Protein AF-A0A937FHH3-F1 (afdb_monomer_lite)

Foldseek 3Di:
DPPVVVVVVVVVVVVVVVLVVCCVPPNLVSNLVVLVVVLVVLVVVLVVCVVVVVPLVSVLSVQLSVLSVQLSVCSVVVNPVSVVSSVVSNVVSVVVSVVVVVVVVVD

Radius of gyration: 15.4 Å; chains: 1; bounding box: 39×25×42 Å

Structure (mmCIF, N/CA/C/O backbone):
data_AF-A0A937FHH3-F1
#
_entry.id   AF-A0A937FHH3-F1
#
loop_
_atom_site.group_PDB
_atom_site.id
_atom_site.type_symbol
_atom_site.label_atom_id
_atom_site.label_alt_id
_atom_site.label_comp_id
_atom_site.label_asym_id
_atom_site.label_entity_id
_atom_site.label_seq_id
_atom_site.pdbx_PDB_ins_code
_atom_site.Cartn_x
_atom_site.Cartn_y
_atom_site.Cartn_z
_atom_site.occupancy
_atom_site.B_iso_or_equiv
_atom_site.auth_seq_id
_atom_site.auth_comp_id
_atom_site.auth_asym_id
_atom_site.auth_atom_id
_atom_site.pdbx_PDB_model_num
ATOM 1 N N . MET A 1 1 ? -24.808 10.526 3.219 1.00 49.59 1 MET A N 1
ATOM 2 C CA . MET A 1 1 ? -23.633 9.821 2.641 1.00 49.59 1 MET A CA 1
ATOM 3 C C . MET A 1 1 ? -23.982 8.959 1.404 1.00 49.59 1 MET A C 1
ATOM 5 O O . MET A 1 1 ? -23.475 7.853 1.277 1.00 49.59 1 MET A O 1
ATOM 9 N N . LYS A 1 2 ? -24.816 9.424 0.451 1.00 45.78 2 LYS A N 1
ATOM 10 C CA . LYS A 1 2 ? -25.250 8.604 -0.712 1.00 45.78 2 LYS A CA 1
ATOM 11 C C . LYS A 1 2 ? -24.340 8.689 -1.958 1.00 45.78 2 LYS A C 1
ATOM 13 O O . LYS A 1 2 ? -24.450 7.828 -2.821 1.00 45.78 2 LYS A O 1
ATOM 18 N N . ASN A 1 3 ? -23.381 9.624 -2.009 1.00 50.72 3 ASN A N 1
ATOM 19 C CA . ASN A 1 3 ? -22.579 9.887 -3.222 1.00 50.72 3 ASN A CA 1
ATOM 20 C C . ASN A 1 3 ? -21.115 9.400 -3.168 1.00 50.72 3 ASN A C 1
ATOM 22 O O . ASN A 1 3 ? -20.407 9.496 -4.164 1.00 50.72 3 ASN A O 1
ATOM 26 N N . MET A 1 4 ? -20.641 8.839 -2.048 1.00 56.59 4 MET A N 1
ATOM 27 C CA . MET A 1 4 ? -19.232 8.417 -1.914 1.00 56.59 4 MET A CA 1
ATOM 28 C C . MET A 1 4 ? -18.900 7.125 -2.678 1.00 56.59 4 MET A C 1
ATOM 30 O O . MET A 1 4 ? -17.741 6.894 -3.010 1.00 56.59 4 MET A O 1
ATOM 34 N N . LYS A 1 5 ? -19.907 6.300 -3.007 1.00 55.66 5 LYS A N 1
ATOM 35 C CA . LYS A 1 5 ? -19.704 5.025 -3.719 1.00 55.66 5 LYS A CA 1
ATOM 36 C C . LYS A 1 5 ? -19.106 5.210 -5.119 1.00 55.66 5 LYS A C 1
ATOM 38 O O . LYS A 1 5 ? -18.340 4.364 -5.563 1.00 55.66 5 LYS A O 1
ATOM 43 N N . TYR A 1 6 ? -19.407 6.326 -5.784 1.00 59.66 6 TYR A N 1
ATOM 44 C CA . TYR A 1 6 ? -18.911 6.606 -7.135 1.00 59.66 6 TYR A CA 1
ATOM 45 C C . TYR A 1 6 ? -17.513 7.228 -7.152 1.00 59.66 6 TYR A C 1
ATOM 47 O O . TYR A 1 6 ? -16.824 7.134 -8.161 1.00 59.66 6 TYR A O 1
ATOM 55 N N . VAL A 1 7 ? -17.058 7.808 -6.036 1.00 68.62 7 VAL A N 1
ATOM 56 C CA . VAL A 1 7 ? -15.744 8.467 -5.954 1.00 68.62 7 VAL A CA 1
ATOM 57 C C . VAL A 1 7 ? -14.611 7.453 -6.124 1.00 68.62 7 VAL A C 1
ATOM 59 O O . VAL A 1 7 ? -13.662 7.713 -6.857 1.00 68.62 7 VAL A O 1
ATOM 62 N N . GLY A 1 8 ? -14.737 6.268 -5.518 1.00 63.19 8 GLY A N 1
ATOM 63 C CA . GLY A 1 8 ? -13.746 5.199 -5.681 1.00 63.19 8 GLY A CA 1
ATOM 64 C C . GLY A 1 8 ? -13.674 4.680 -7.118 1.00 63.19 8 GLY A C 1
ATOM 65 O O . GLY A 1 8 ? -12.588 4.511 -7.663 1.00 63.19 8 GLY A O 1
ATOM 66 N N . LEU A 1 9 ? -14.830 4.491 -7.760 1.00 71.44 9 LEU A N 1
ATOM 67 C CA . LEU A 1 9 ? -14.908 3.973 -9.127 1.00 71.44 9 LEU A CA 1
ATOM 68 C C . LEU A 1 9 ? -14.371 4.986 -10.153 1.00 71.44 9 LEU A C 1
ATOM 70 O O . LEU A 1 9 ? -1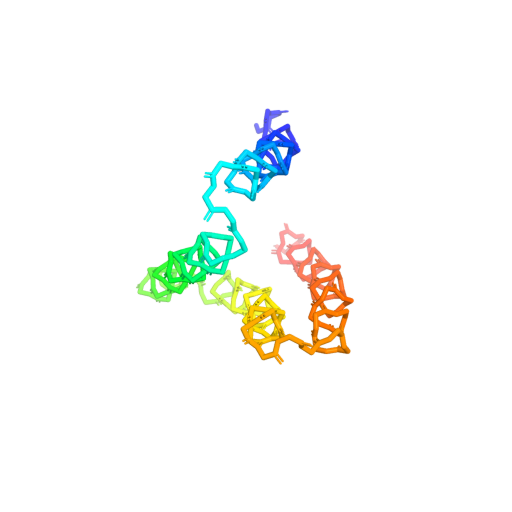3.612 4.618 -11.046 1.00 71.44 9 LEU A O 1
ATOM 74 N N . LEU A 1 10 ? -14.692 6.272 -9.971 1.00 73.44 10 LEU A N 1
ATOM 75 C CA . LEU A 1 10 ? -14.132 7.369 -10.763 1.00 73.44 10 LEU A CA 1
ATOM 76 C C . LEU A 1 10 ? -12.615 7.486 -10.580 1.00 73.44 10 LEU A C 1
ATOM 78 O O . LEU A 1 10 ? -11.907 7.683 -11.562 1.00 73.44 10 LEU A O 1
ATOM 82 N N . GLY A 1 11 ? -12.110 7.303 -9.356 1.00 76.88 11 GLY A N 1
ATOM 83 C CA . GLY A 1 11 ? -10.673 7.295 -9.078 1.00 76.88 11 GLY A CA 1
ATOM 84 C C . GLY A 1 11 ? -9.932 6.176 -9.812 1.00 76.88 11 GLY A C 1
ATOM 85 O O . GLY A 1 11 ? -8.882 6.423 -10.400 1.00 76.88 11 GLY A O 1
ATOM 86 N N . VAL A 1 12 ? -10.500 4.966 -9.848 1.00 75.44 12 VAL A N 1
ATOM 87 C CA . VAL A 1 12 ? -9.911 3.829 -10.577 1.00 75.44 12 VAL A CA 1
ATOM 88 C C . VAL A 1 12 ? -9.901 4.086 -12.084 1.00 75.44 12 VAL A C 1
ATOM 90 O O . VAL A 1 12 ? -8.858 3.933 -12.716 1.00 75.44 12 VAL A O 1
ATOM 93 N N . ILE A 1 13 ? -11.026 4.520 -12.664 1.00 79.50 13 ILE A N 1
ATOM 94 C CA . ILE A 1 13 ? -11.117 4.812 -14.106 1.00 79.50 13 ILE A CA 1
ATOM 95 C C . ILE A 1 13 ? -10.130 5.916 -14.494 1.00 79.50 13 ILE A C 1
ATOM 97 O O . ILE A 1 13 ? -9.387 5.772 -15.466 1.00 79.50 13 ILE A O 1
ATOM 101 N N . PHE A 1 14 ? -10.087 6.995 -13.713 1.00 80.56 14 PHE A N 1
ATOM 102 C CA . PHE A 1 14 ? -9.170 8.101 -13.953 1.00 80.56 14 PHE A CA 1
ATOM 103 C C . PHE A 1 14 ? -7.709 7.652 -13.844 1.00 80.56 14 PHE A C 1
ATOM 105 O O . PHE A 1 14 ? -6.911 7.969 -14.720 1.00 80.56 14 PHE A O 1
ATOM 112 N N . GLY A 1 15 ? -7.367 6.846 -12.835 1.00 79.31 15 GLY A N 1
ATOM 113 C CA . GLY A 1 15 ? -6.022 6.295 -12.666 1.00 79.31 15 GLY A CA 1
ATOM 114 C C . GLY A 1 15 ? -5.575 5.419 -13.839 1.00 79.31 15 GLY A C 1
ATOM 115 O O . GLY A 1 15 ? -4.442 5.548 -14.301 1.00 79.31 15 GLY A O 1
ATOM 116 N N . VAL A 1 16 ? -6.466 4.579 -14.378 1.00 80.31 16 VAL A N 1
ATOM 117 C CA . VAL A 1 16 ? -6.174 3.743 -15.557 1.00 80.31 16 VAL A CA 1
ATOM 118 C C . VAL A 1 16 ? -5.928 4.600 -16.799 1.00 80.31 16 VAL A C 1
ATOM 120 O O . VAL A 1 16 ? -4.970 4.353 -17.535 1.00 80.31 16 VAL A O 1
ATOM 123 N N . LEU A 1 17 ? -6.760 5.618 -17.032 1.00 80.44 17 LEU A N 1
ATOM 124 C CA . LEU A 1 17 ? -6.584 6.538 -18.159 1.00 80.44 17 LEU A CA 1
ATOM 125 C C . LEU A 1 17 ? -5.282 7.334 -18.033 1.00 80.44 17 LEU A C 1
ATOM 127 O O . LEU A 1 17 ? -4.537 7.439 -19.007 1.00 80.44 17 LEU A O 1
ATOM 131 N N . LEU A 1 18 ? -4.971 7.823 -16.831 1.00 77.25 18 LEU A N 1
ATOM 132 C CA . LEU A 1 18 ? -3.746 8.568 -16.554 1.00 77.25 18 LEU A CA 1
ATOM 133 C C . LEU A 1 18 ? -2.499 7.697 -16.760 1.00 77.25 18 LEU A C 1
ATOM 135 O O . LEU A 1 18 ? -1.550 8.124 -17.409 1.00 77.25 18 LEU A O 1
ATOM 139 N N . SER A 1 19 ? -2.516 6.454 -16.268 1.00 73.19 19 SER A N 1
ATOM 140 C CA . SER A 1 19 ? -1.414 5.497 -16.432 1.00 73.19 19 SER A CA 1
ATOM 141 C C . SER A 1 19 ? -1.140 5.177 -17.907 1.00 73.19 19 SER A C 1
ATOM 143 O O . SER A 1 19 ? 0.018 5.183 -18.333 1.00 73.19 19 SER A O 1
ATOM 145 N N . ARG A 1 20 ? -2.193 4.963 -18.711 1.00 76.69 20 ARG A N 1
ATOM 146 C CA . ARG A 1 20 ? -2.067 4.748 -20.163 1.00 76.69 20 ARG A CA 1
ATOM 147 C C . ARG A 1 20 ? -1.552 5.986 -20.889 1.00 76.69 20 ARG A C 1
ATOM 149 O O . ARG A 1 20 ? -0.710 5.858 -21.771 1.00 76.69 20 ARG A O 1
ATOM 156 N N . PHE A 1 21 ? -2.027 7.172 -20.510 1.00 76.50 21 PHE A N 1
ATOM 157 C CA . PHE A 1 21 ? -1.562 8.428 -21.094 1.00 76.50 21 PHE A CA 1
ATOM 158 C C . PHE A 1 21 ? -0.069 8.649 -20.822 1.00 76.50 21 PHE A C 1
ATOM 160 O O . PHE A 1 21 ? 0.690 8.921 -21.749 1.00 76.50 21 PHE A O 1
ATOM 167 N N . LEU A 1 22 ? 0.367 8.447 -19.575 1.00 72.38 22 LEU A N 1
ATOM 168 C CA . LEU A 1 22 ? 1.772 8.565 -19.181 1.00 72.38 22 LEU A CA 1
ATOM 169 C C . LEU A 1 22 ? 2.660 7.543 -19.900 1.00 72.38 22 LEU A C 1
ATOM 171 O O . LEU A 1 22 ? 3.689 7.917 -20.454 1.00 72.38 22 LEU A O 1
ATOM 175 N N . GLY A 1 23 ? 2.233 6.279 -19.971 1.00 69.50 23 GLY A N 1
ATOM 176 C CA . GLY A 1 23 ? 2.982 5.231 -20.669 1.00 69.50 23 GLY A CA 1
ATOM 177 C C . GLY A 1 23 ? 3.167 5.511 -22.161 1.00 69.50 23 GLY A C 1
ATOM 178 O O . GLY A 1 23 ? 4.268 5.344 -22.677 1.00 69.50 23 GLY A O 1
ATOM 179 N N . ASN A 1 24 ? 2.119 5.993 -22.837 1.00 73.75 24 ASN A N 1
ATOM 180 C CA . ASN A 1 24 ? 2.161 6.276 -24.274 1.00 73.75 24 ASN A CA 1
ATOM 181 C C . ASN A 1 24 ? 2.968 7.537 -24.626 1.00 73.75 24 ASN A C 1
ATOM 183 O O . ASN A 1 24 ? 3.580 7.570 -25.689 1.00 73.75 24 ASN A O 1
ATOM 187 N N . TYR A 1 25 ? 2.965 8.566 -23.768 1.00 67.12 25 TYR A N 1
ATOM 188 C CA . TYR A 1 25 ? 3.650 9.837 -24.048 1.00 67.12 25 TYR A CA 1
ATOM 189 C C . TYR A 1 25 ? 5.072 9.926 -23.485 1.00 67.12 25 TYR A C 1
ATOM 191 O O . TYR A 1 25 ? 5.928 10.554 -24.101 1.00 67.12 25 TYR A O 1
ATOM 199 N N . PHE A 1 26 ? 5.335 9.325 -22.322 1.00 71.69 26 PHE A N 1
ATOM 200 C CA . PHE A 1 26 ? 6.589 9.503 -21.580 1.00 71.69 26 PHE A CA 1
ATOM 201 C C . PHE A 1 26 ? 7.353 8.191 -21.334 1.00 71.69 26 PHE A C 1
ATOM 203 O O . PHE A 1 26 ? 8.448 8.214 -20.773 1.00 71.69 26 PHE A O 1
ATOM 210 N N . GLY A 1 27 ? 6.800 7.045 -21.746 1.00 72.81 27 GLY A N 1
ATOM 211 C CA . GLY A 1 27 ? 7.426 5.733 -21.584 1.00 72.81 27 GLY A CA 1
ATOM 212 C C . GLY A 1 27 ? 7.382 5.190 -20.149 1.00 72.81 27 GLY A C 1
ATOM 213 O O . GLY A 1 27 ? 6.861 5.820 -19.225 1.00 72.81 27 GLY A O 1
ATOM 214 N N . ASN A 1 28 ? 7.942 3.992 -19.956 1.00 69.06 28 ASN A N 1
ATOM 215 C CA . ASN A 1 28 ? 7.812 3.201 -18.721 1.00 69.06 28 ASN A CA 1
ATOM 216 C C . ASN A 1 28 ? 8.371 3.918 -17.470 1.00 69.06 28 ASN A C 1
ATOM 218 O O . ASN A 1 28 ? 7.808 3.827 -16.379 1.00 69.06 28 ASN A O 1
ATOM 222 N N . SER A 1 29 ? 9.424 4.725 -17.634 1.00 74.31 29 SER A N 1
ATOM 223 C CA . SER A 1 29 ? 10.045 5.500 -16.549 1.00 74.31 29 SER A CA 1
ATOM 224 C C . SER A 1 29 ? 9.072 6.471 -15.868 1.00 74.31 29 SER A C 1
ATOM 226 O O . SER A 1 29 ? 9.148 6.689 -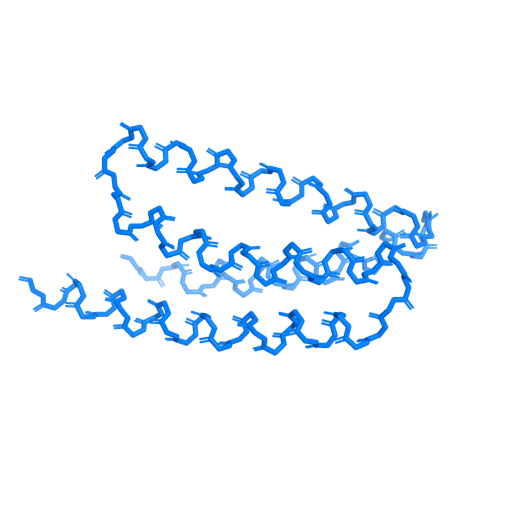14.659 1.00 74.31 29 SER A O 1
ATOM 228 N N . SER A 1 30 ? 8.114 7.021 -16.620 1.00 73.00 30 SER A N 1
ATOM 229 C CA . SER A 1 30 ? 7.102 7.935 -16.080 1.00 73.00 30 SER A CA 1
ATOM 230 C C . SER A 1 30 ? 6.062 7.228 -15.208 1.00 73.00 30 SER A C 1
ATOM 232 O O . SER A 1 30 ? 5.614 7.786 -14.207 1.00 73.00 30 SER A O 1
ATOM 234 N N . GLN A 1 31 ? 5.716 5.981 -15.541 1.00 74.50 31 GLN A N 1
ATOM 235 C CA . GLN A 1 31 ? 4.774 5.172 -14.770 1.00 74.50 31 GLN A CA 1
ATOM 236 C C . GLN A 1 31 ? 5.381 4.775 -13.422 1.00 74.50 31 GLN A C 1
ATOM 238 O O . GLN A 1 31 ? 4.716 4.879 -12.390 1.00 74.50 31 GLN A O 1
ATOM 243 N N . VAL A 1 32 ? 6.667 4.412 -13.414 1.00 76.00 32 VAL A N 1
ATOM 244 C CA . VAL A 1 32 ? 7.422 4.140 -12.182 1.00 76.00 32 VAL A CA 1
ATOM 245 C C . VAL A 1 32 ? 7.497 5.397 -11.311 1.00 76.00 32 VAL A C 1
ATOM 247 O O . VAL A 1 32 ? 7.192 5.341 -10.120 1.00 76.00 32 VAL A O 1
ATOM 250 N N . MET A 1 33 ? 7.812 6.554 -11.899 1.00 80.06 33 MET A N 1
ATOM 251 C CA . MET A 1 33 ? 7.871 7.823 -11.168 1.00 80.06 33 MET A CA 1
ATOM 252 C C . MET A 1 33 ? 6.508 8.227 -10.580 1.00 80.06 33 MET A C 1
ATOM 254 O O . MET A 1 33 ? 6.435 8.634 -9.421 1.00 80.06 33 MET A O 1
ATOM 258 N N . ALA A 1 34 ? 5.414 8.046 -11.326 1.00 82.31 34 ALA A N 1
ATOM 259 C CA . ALA A 1 34 ? 4.061 8.291 -10.828 1.00 82.31 34 ALA A CA 1
ATOM 260 C C . ALA A 1 34 ? 3.707 7.376 -9.641 1.00 82.31 34 ALA A C 1
ATOM 262 O O . ALA A 1 34 ? 3.144 7.842 -8.650 1.00 82.31 34 ALA A O 1
ATOM 263 N N . MET A 1 35 ? 4.090 6.097 -9.700 1.00 82.25 35 MET A N 1
ATOM 264 C CA . MET A 1 35 ? 3.901 5.145 -8.602 1.00 82.25 35 MET A CA 1
ATOM 265 C C . MET A 1 35 ? 4.619 5.609 -7.325 1.00 82.25 35 MET A C 1
ATOM 267 O O . MET A 1 35 ? 4.022 5.601 -6.248 1.00 82.25 35 MET A O 1
ATOM 271 N N . PHE A 1 36 ? 5.865 6.085 -7.438 1.00 82.44 36 PHE A N 1
ATOM 272 C CA . PHE A 1 36 ? 6.619 6.637 -6.306 1.00 82.44 36 PHE A CA 1
ATOM 273 C C . PHE A 1 36 ? 5.931 7.852 -5.675 1.00 82.44 36 PHE A C 1
ATOM 275 O O . PHE A 1 36 ? 5.857 7.943 -4.447 1.00 82.44 36 PHE A O 1
ATOM 282 N N . VAL A 1 37 ? 5.386 8.763 -6.489 1.00 86.44 37 VAL A N 1
ATOM 283 C CA . VAL A 1 37 ? 4.635 9.927 -5.991 1.00 86.44 37 VAL A CA 1
ATOM 284 C C . VAL A 1 37 ? 3.400 9.478 -5.208 1.00 86.44 37 VAL A C 1
ATOM 286 O O . VAL A 1 37 ? 3.189 9.937 -4.087 1.00 86.44 37 VAL A O 1
ATOM 289 N N . VAL A 1 38 ? 2.620 8.536 -5.746 1.00 87.31 38 VAL A N 1
ATOM 290 C CA . VAL A 1 38 ? 1.408 8.026 -5.084 1.00 87.31 38 VAL A CA 1
ATOM 291 C C . VAL A 1 38 ? 1.738 7.356 -3.750 1.00 87.31 38 VAL A C 1
ATOM 293 O O . VAL A 1 38 ? 1.092 7.654 -2.744 1.00 87.31 38 VAL A O 1
ATOM 296 N N . VAL A 1 39 ? 2.761 6.497 -3.712 1.00 88.00 39 VAL A N 1
ATOM 297 C CA . VAL A 1 39 ? 3.220 5.844 -2.474 1.00 88.00 39 VAL A CA 1
ATOM 298 C C . VAL A 1 39 ? 3.659 6.886 -1.445 1.00 88.00 39 VAL A C 1
ATOM 300 O O . VAL A 1 39 ? 3.271 6.806 -0.282 1.00 88.00 39 VAL A O 1
ATOM 303 N N . THR A 1 40 ? 4.405 7.906 -1.871 1.00 87.94 40 THR A N 1
ATOM 304 C CA . THR A 1 40 ? 4.865 8.984 -0.987 1.00 87.94 40 THR A CA 1
ATOM 305 C C . THR A 1 40 ? 3.687 9.760 -0.392 1.00 87.94 40 THR A C 1
ATOM 307 O O . THR A 1 40 ? 3.626 9.963 0.822 1.00 87.94 40 THR A O 1
ATOM 310 N N . CYS A 1 41 ? 2.697 10.133 -1.209 1.00 90.94 41 CYS A N 1
ATOM 311 C CA . CYS A 1 41 ? 1.471 10.770 -0.728 1.00 90.94 41 CYS A CA 1
ATOM 312 C C . CYS A 1 41 ? 0.701 9.878 0.260 1.00 90.94 41 CYS A C 1
ATOM 314 O O . CYS A 1 41 ? 0.225 10.372 1.283 1.00 90.94 41 CYS A O 1
ATOM 316 N N . ALA A 1 42 ? 0.605 8.572 -0.006 1.00 90.38 42 ALA A N 1
ATOM 317 C CA . ALA A 1 42 ? -0.055 7.625 0.891 1.00 90.38 42 ALA A CA 1
ATOM 318 C C . ALA A 1 42 ? 0.633 7.559 2.266 1.00 90.38 42 ALA A C 1
ATOM 320 O O . ALA A 1 42 ? -0.047 7.588 3.294 1.00 90.38 42 ALA A O 1
ATOM 321 N N . LEU A 1 43 ? 1.969 7.563 2.305 1.00 91.56 43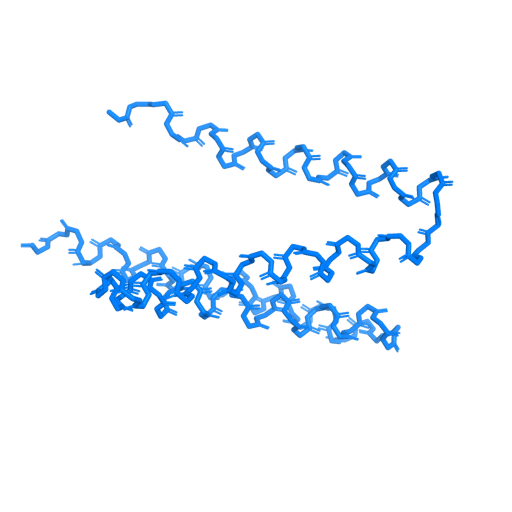 LEU A N 1
ATOM 322 C CA . LEU A 1 43 ? 2.734 7.599 3.556 1.00 91.56 43 LEU A CA 1
ATOM 323 C C . LEU A 1 43 ? 2.470 8.882 4.357 1.00 91.56 43 LEU A C 1
ATOM 325 O O . LEU A 1 43 ? 2.244 8.804 5.565 1.00 91.56 43 LEU A O 1
ATOM 329 N N . PHE A 1 44 ? 2.406 10.048 3.706 1.00 93.19 44 PHE A N 1
ATOM 330 C CA . PHE A 1 44 ? 2.038 11.299 4.383 1.00 93.19 44 PHE A CA 1
ATOM 331 C C . PHE A 1 44 ? 0.631 11.250 4.990 1.00 93.19 44 PHE A C 1
ATOM 333 O O . PHE A 1 44 ? 0.428 11.715 6.113 1.00 93.19 44 PHE A O 1
ATOM 340 N N . ILE A 1 45 ? -0.337 10.647 4.292 1.00 91.38 45 ILE A N 1
ATOM 341 C CA . ILE A 1 45 ? -1.697 10.455 4.816 1.00 91.38 45 ILE A CA 1
ATOM 342 C C . ILE A 1 45 ? -1.677 9.548 6.055 1.00 91.38 45 ILE A C 1
ATOM 344 O O . ILE A 1 45 ? -2.342 9.856 7.044 1.00 91.38 45 ILE A O 1
ATOM 348 N N . ILE A 1 46 ? -0.894 8.466 6.039 1.00 92.75 46 ILE A N 1
ATOM 349 C CA . ILE A 1 46 ? -0.749 7.560 7.190 1.00 92.75 46 ILE A CA 1
ATOM 350 C C . ILE A 1 46 ? -0.163 8.303 8.395 1.00 92.75 46 ILE A C 1
ATOM 352 O O . ILE A 1 46 ? -0.710 8.206 9.495 1.00 92.75 46 ILE A O 1
ATOM 356 N N . ILE A 1 47 ? 0.899 9.090 8.193 1.00 92.81 47 ILE A N 1
ATOM 357 C CA . ILE A 1 47 ? 1.504 9.913 9.250 1.00 92.81 47 ILE A CA 1
ATOM 358 C C . ILE A 1 47 ? 0.466 10.888 9.820 1.00 92.81 47 ILE A C 1
ATOM 360 O O . ILE A 1 47 ? 0.303 10.979 11.037 1.00 92.81 47 ILE A O 1
ATOM 364 N N . ALA A 1 48 ? -0.298 11.566 8.959 1.00 92.19 48 ALA A N 1
ATOM 365 C CA . ALA A 1 48 ? -1.345 12.488 9.388 1.00 92.19 48 ALA A CA 1
ATOM 366 C C . ALA A 1 48 ? -2.447 11.793 10.213 1.00 92.19 48 ALA A C 1
ATOM 368 O O . ALA A 1 48 ? -2.911 12.349 11.212 1.00 92.19 48 ALA A O 1
ATOM 369 N N . LEU A 1 49 ? -2.854 10.574 9.839 1.00 91.38 49 LEU A N 1
ATOM 370 C CA . LEU A 1 49 ? -3.812 9.771 10.609 1.00 91.38 49 LEU A CA 1
ATOM 371 C C . LEU A 1 49 ? -3.257 9.377 11.981 1.00 91.38 49 LEU A C 1
ATOM 373 O O . LEU A 1 49 ? -3.995 9.410 12.968 1.00 91.38 49 LEU A O 1
ATOM 377 N N . PHE A 1 50 ? -1.963 9.060 12.056 1.00 91.31 50 PHE A N 1
ATOM 378 C CA . PHE A 1 50 ? -1.291 8.721 13.308 1.00 91.31 50 PHE A CA 1
ATOM 379 C C . PHE A 1 50 ? -1.235 9.920 14.266 1.00 91.31 50 PHE A C 1
ATOM 381 O O . PHE A 1 50 ? -1.592 9.792 15.436 1.00 91.31 50 PHE A O 1
ATOM 388 N N . VAL A 1 51 ? -0.887 11.109 13.757 1.00 94.62 51 VAL A N 1
ATOM 389 C CA . VAL A 1 51 ? -0.881 12.367 14.530 1.00 94.62 51 VAL A CA 1
ATOM 390 C C . VAL A 1 51 ? -2.281 12.708 15.050 1.00 94.62 51 VAL A C 1
ATOM 392 O O . VAL A 1 51 ? -2.436 13.126 16.196 1.00 94.62 51 VAL A O 1
ATOM 395 N N . LYS A 1 52 ? -3.322 12.465 14.246 1.00 92.25 52 LYS A N 1
ATOM 396 C CA . LYS A 1 52 ? -4.726 12.657 14.644 1.00 92.25 52 LYS A CA 1
ATOM 397 C C . LYS A 1 52 ? -5.285 11.544 15.543 1.00 92.25 52 LYS A C 1
ATOM 399 O O . LYS A 1 52 ? -6.474 11.564 15.844 1.00 92.25 52 LYS A O 1
ATOM 404 N N . LYS A 1 53 ? -4.455 10.591 15.983 1.00 91.81 53 LYS A N 1
ATOM 405 C CA . LYS A 1 53 ? -4.828 9.451 16.842 1.00 91.81 53 LYS A CA 1
ATOM 406 C C . LYS A 1 53 ? -5.870 8.501 16.230 1.00 91.81 53 LYS A C 1
ATOM 408 O O . LYS A 1 53 ? -6.463 7.690 16.938 1.00 91.81 53 LYS A O 1
ATOM 413 N N . PHE A 1 54 ? -6.065 8.528 14.909 1.00 90.31 54 PHE A N 1
ATOM 414 C CA . PHE A 1 54 ? -6.910 7.564 14.195 1.00 90.31 54 PHE A CA 1
ATOM 415 C C . PHE A 1 54 ? -6.127 6.276 13.906 1.00 90.31 54 PHE A C 1
ATOM 417 O O . PHE A 1 54 ? -5.924 5.894 12.753 1.00 90.31 54 PHE A O 1
ATOM 424 N N . TYR A 1 55 ? -5.675 5.598 14.965 1.00 88.44 55 TYR A N 1
ATOM 425 C CA . TYR A 1 55 ? -4.735 4.476 14.871 1.00 88.44 55 TYR A CA 1
ATOM 426 C C . TYR A 1 55 ? -5.265 3.309 14.031 1.00 88.44 55 TYR A C 1
ATOM 428 O O . TYR A 1 55 ? -4.531 2.765 13.212 1.00 88.44 55 TYR A O 1
ATOM 436 N N . LEU A 1 56 ? -6.551 2.967 14.162 1.00 86.62 56 LEU A N 1
ATOM 437 C CA . LEU A 1 56 ? -7.162 1.886 13.380 1.00 86.62 56 LEU A CA 1
ATOM 438 C C . LEU A 1 56 ? -7.171 2.207 11.876 1.00 86.62 56 LEU A C 1
ATOM 440 O O . LEU A 1 56 ? -6.815 1.360 11.062 1.00 86.62 56 LEU A O 1
ATOM 444 N N . GLY A 1 57 ? -7.500 3.450 11.510 1.00 86.31 57 GLY A N 1
ATOM 445 C CA . GLY A 1 57 ? -7.445 3.911 10.121 1.00 86.31 57 GLY A CA 1
ATOM 446 C C . GLY A 1 57 ? -6.017 3.957 9.574 1.00 86.31 57 GLY A C 1
ATOM 447 O O . GLY A 1 57 ? -5.785 3.545 8.441 1.00 86.31 57 GLY A O 1
ATOM 448 N N . ALA A 1 58 ? -5.050 4.391 10.388 1.00 89.25 58 ALA A N 1
ATOM 449 C CA . ALA A 1 58 ? -3.639 4.407 10.011 1.00 89.25 58 ALA A CA 1
ATOM 450 C C . ALA A 1 58 ? -3.101 2.991 9.740 1.00 89.25 58 ALA A C 1
ATOM 452 O O . ALA A 1 58 ? -2.444 2.779 8.725 1.00 89.25 58 ALA A O 1
ATOM 453 N N . ILE A 1 59 ? -3.429 2.015 10.595 1.00 90.19 59 ILE A N 1
ATOM 454 C CA . ILE A 1 59 ? -3.018 0.611 10.429 1.00 90.19 59 ILE A CA 1
ATOM 455 C C . ILE A 1 59 ? -3.630 0.004 9.161 1.00 90.19 59 ILE A C 1
ATOM 457 O O . ILE A 1 59 ? -2.925 -0.666 8.410 1.00 90.19 59 ILE A O 1
ATOM 461 N N . ILE A 1 60 ? -4.914 0.265 8.892 1.00 90.75 60 ILE A N 1
ATOM 462 C CA . ILE A 1 60 ? -5.584 -0.206 7.670 1.00 90.75 60 ILE A CA 1
ATOM 463 C C . ILE A 1 60 ? -4.950 0.412 6.416 1.00 90.75 60 ILE A C 1
ATOM 465 O O . ILE A 1 60 ? -4.695 -0.282 5.437 1.00 90.75 60 ILE A O 1
ATOM 469 N N . MET A 1 61 ? -4.666 1.714 6.428 1.00 89.88 61 MET A N 1
ATOM 470 C CA . MET A 1 61 ? -4.026 2.369 5.284 1.00 89.88 61 MET A CA 1
ATOM 471 C C . MET A 1 61 ? -2.595 1.866 5.072 1.00 89.88 61 MET A C 1
ATOM 473 O O . MET A 1 61 ? -2.179 1.658 3.933 1.00 89.88 61 MET A O 1
ATOM 477 N N . LEU A 1 62 ? -1.853 1.611 6.152 1.00 91.69 62 LEU A N 1
ATOM 478 C CA . LEU A 1 62 ? -0.510 1.042 6.090 1.00 91.69 62 LEU A CA 1
ATOM 479 C C . LEU A 1 62 ? -0.524 -0.366 5.481 1.00 91.69 62 LEU A C 1
ATOM 481 O O . LEU A 1 62 ? 0.273 -0.651 4.588 1.00 91.69 62 LEU A O 1
ATOM 485 N N . SER A 1 63 ? -1.451 -1.228 5.908 1.00 90.69 63 SER A N 1
ATOM 486 C CA . SER A 1 63 ? -1.547 -2.595 5.389 1.00 90.69 63 SER A CA 1
ATOM 487 C C . SER A 1 63 ? -1.914 -2.642 3.906 1.00 90.69 63 SER A C 1
ATOM 489 O O . SER A 1 63 ? -1.390 -3.494 3.198 1.00 90.69 63 SER A O 1
ATOM 491 N N . ILE A 1 64 ? -2.728 -1.702 3.415 1.00 91.25 64 ILE A N 1
ATOM 492 C CA . ILE A 1 64 ? -3.045 -1.551 1.983 1.00 91.25 64 ILE A CA 1
ATOM 493 C C . ILE A 1 64 ? -1.856 -0.975 1.194 1.00 91.25 64 ILE A C 1
ATOM 495 O O . ILE A 1 64 ? -1.642 -1.326 0.033 1.00 91.25 64 ILE A O 1
ATOM 499 N N . THR A 1 65 ? -1.061 -0.096 1.808 1.00 92.00 65 THR A N 1
ATOM 500 C CA . THR A 1 65 ? 0.078 0.560 1.142 1.00 92.00 65 THR A CA 1
ATOM 501 C C . THR A 1 65 ? 1.267 -0.389 0.960 1.00 92.00 65 THR A C 1
ATOM 503 O O . THR A 1 65 ? 1.983 -0.289 -0.033 1.00 92.00 65 THR A O 1
ATOM 506 N N . LEU A 1 66 ? 1.468 -1.353 1.864 1.00 91.62 66 LEU A N 1
ATOM 507 C CA . LEU A 1 66 ? 2.578 -2.315 1.792 1.00 91.62 66 LEU A CA 1
ATOM 508 C C . LEU A 1 66 ? 2.606 -3.140 0.484 1.00 91.62 66 LEU A C 1
ATOM 510 O O . LEU A 1 66 ? 3.643 -3.149 -0.180 1.00 91.62 66 LEU A O 1
ATOM 514 N N . PRO A 1 67 ? 1.505 -3.779 0.042 1.00 92.31 67 PRO A N 1
ATOM 515 C CA . PRO A 1 67 ? 1.456 -4.465 -1.249 1.00 92.31 67 PRO A CA 1
ATOM 516 C C . PRO A 1 67 ? 1.744 -3.557 -2.449 1.00 92.31 67 PRO A C 1
ATOM 518 O O . PRO A 1 67 ? 2.376 -3.997 -3.409 1.00 92.31 67 PRO A O 1
ATOM 521 N N . LEU A 1 68 ? 1.331 -2.285 -2.388 1.00 89.38 68 LEU A N 1
ATOM 522 C CA . LEU A 1 68 ? 1.630 -1.307 -3.438 1.00 89.38 68 LEU A CA 1
ATOM 523 C C . LEU A 1 68 ? 3.129 -1.000 -3.510 1.00 89.38 68 LEU A C 1
ATOM 525 O O . LEU A 1 68 ? 3.664 -0.886 -4.609 1.00 89.38 68 LEU A O 1
ATOM 529 N N . ILE A 1 69 ? 3.814 -0.921 -2.365 1.00 91.19 69 ILE A N 1
ATOM 530 C CA . ILE A 1 69 ? 5.275 -0.763 -2.309 1.00 91.19 69 ILE A CA 1
ATOM 531 C C . ILE A 1 69 ? 5.966 -1.982 -2.928 1.00 91.19 69 ILE A C 1
ATOM 533 O O . ILE A 1 69 ? 6.863 -1.819 -3.751 1.00 91.19 69 ILE A O 1
ATOM 537 N N . ILE A 1 70 ? 5.528 -3.199 -2.589 1.00 91.69 70 ILE A N 1
ATOM 538 C CA . ILE A 1 70 ? 6.079 -4.439 -3.163 1.00 91.69 70 ILE A CA 1
ATOM 539 C C . ILE A 1 70 ? 5.896 -4.454 -4.687 1.00 91.69 70 ILE A C 1
ATOM 541 O O . ILE A 1 70 ? 6.847 -4.736 -5.416 1.00 91.69 70 ILE A O 1
ATOM 545 N N . GLY A 1 71 ? 4.705 -4.091 -5.172 1.00 89.44 71 GLY A N 1
ATOM 546 C CA . GLY A 1 71 ? 4.429 -3.975 -6.603 1.00 89.44 71 GLY A CA 1
ATOM 547 C C . GLY A 1 71 ? 5.296 -2.913 -7.285 1.00 89.44 71 GLY A C 1
ATOM 548 O O . GLY A 1 71 ? 5.847 -3.172 -8.351 1.00 89.44 71 GLY A O 1
ATOM 549 N N . ALA A 1 72 ? 5.485 -1.751 -6.652 1.00 86.44 72 ALA A N 1
ATOM 550 C CA . ALA A 1 72 ? 6.332 -0.675 -7.165 1.00 86.44 72 ALA A CA 1
ATOM 551 C C . ALA A 1 72 ? 7.803 -1.098 -7.291 1.00 86.44 72 ALA A C 1
ATOM 553 O O . ALA A 1 72 ? 8.430 -0.846 -8.319 1.00 86.44 72 ALA A O 1
ATOM 554 N N . ILE A 1 73 ? 8.335 -1.787 -6.275 1.00 89.19 73 ILE A N 1
ATOM 555 C CA . ILE A 1 73 ? 9.683 -2.370 -6.311 1.00 89.19 73 ILE A CA 1
ATOM 556 C C . ILE A 1 73 ? 9.776 -3.408 -7.434 1.00 89.19 73 ILE A C 1
ATOM 558 O O . ILE A 1 73 ? 10.748 -3.409 -8.183 1.00 89.19 73 ILE A O 1
ATOM 562 N N . GLY A 1 74 ? 8.751 -4.249 -7.595 1.00 88.69 74 GLY A N 1
ATOM 563 C CA . GLY A 1 74 ? 8.674 -5.213 -8.690 1.00 88.69 74 GLY A CA 1
ATOM 564 C C . GLY A 1 74 ? 8.751 -4.559 -10.069 1.00 88.69 74 GLY A C 1
ATOM 565 O O . GLY A 1 74 ? 9.498 -5.037 -10.913 1.00 88.69 74 GLY A O 1
ATOM 566 N N . MET A 1 75 ? 8.050 -3.440 -10.283 1.00 85.50 75 MET A N 1
ATOM 567 C CA . MET A 1 75 ? 8.139 -2.678 -11.537 1.00 85.50 75 MET A CA 1
ATOM 568 C C . MET A 1 75 ? 9.528 -2.075 -11.751 1.00 85.50 75 MET A C 1
ATOM 570 O O . MET A 1 75 ? 10.037 -2.100 -12.865 1.00 85.50 75 MET A O 1
ATOM 574 N N . TYR A 1 76 ? 10.150 -1.544 -10.695 1.00 85.50 76 TYR A N 1
ATOM 575 C CA . TYR A 1 76 ? 11.494 -0.969 -10.781 1.00 85.50 76 TYR A CA 1
ATOM 576 C C . TYR A 1 76 ? 12.562 -2.021 -11.125 1.00 85.50 76 TYR A C 1
ATOM 578 O O . TYR A 1 76 ? 13.498 -1.730 -11.862 1.00 85.50 76 TYR A O 1
ATOM 586 N N . LEU A 1 77 ? 12.411 -3.242 -10.607 1.00 88.19 77 LEU A N 1
ATOM 587 C CA . LEU A 1 77 ? 13.317 -4.367 -10.854 1.00 88.19 77 LEU A CA 1
ATOM 588 C C . LEU A 1 77 ? 12.950 -5.198 -12.095 1.00 88.19 77 LEU A C 1
ATOM 590 O O . LEU A 1 77 ? 13.579 -6.228 -12.321 1.00 88.19 77 LEU A O 1
ATOM 594 N N . ASP A 1 78 ? 11.918 -4.800 -12.846 1.00 87.12 78 ASP A N 1
ATOM 595 C CA . ASP A 1 78 ? 11.341 -5.568 -13.959 1.00 87.12 78 ASP A CA 1
ATOM 596 C C . ASP A 1 78 ? 11.016 -7.036 -13.588 1.00 87.12 78 ASP A C 1
ATOM 598 O O . ASP A 1 78 ? 11.167 -7.979 -14.363 1.00 87.12 78 ASP A O 1
ATOM 602 N N . ASN A 1 79 ? 10.581 -7.253 -12.341 1.00 91.00 79 ASN A N 1
ATOM 603 C CA . ASN A 1 79 ? 10.289 -8.574 -11.795 1.00 91.00 79 ASN A CA 1
ATOM 604 C C . ASN A 1 79 ? 8.779 -8.838 -11.780 1.00 91.00 79 ASN A C 1
ATOM 606 O O . ASN A 1 79 ? 8.065 -8.463 -10.843 1.00 91.00 79 ASN A O 1
ATOM 610 N N . LEU A 1 80 ? 8.308 -9.563 -12.798 1.00 88.38 80 LEU A N 1
ATOM 611 C CA . LEU A 1 80 ? 6.899 -9.928 -12.968 1.00 88.38 80 LEU A CA 1
ATOM 612 C C . LEU A 1 80 ? 6.298 -10.616 -11.728 1.00 88.38 80 LEU A C 1
ATOM 614 O O . LEU A 1 80 ? 5.156 -10.336 -11.363 1.00 88.38 80 LEU A O 1
ATOM 618 N N . TYR A 1 81 ? 7.053 -11.486 -11.050 1.00 93.25 81 TYR A N 1
ATOM 619 C CA . TYR A 1 81 ? 6.562 -12.206 -9.871 1.00 93.25 81 TYR A CA 1
ATOM 620 C C . TYR A 1 81 ? 6.285 -11.264 -8.698 1.00 93.25 81 TYR A C 1
ATOM 622 O O . TYR A 1 81 ? 5.288 -11.432 -7.999 1.00 93.25 81 TYR A O 1
ATOM 630 N N . MET A 1 82 ? 7.126 -10.245 -8.500 1.00 91.06 82 MET A N 1
ATOM 631 C CA . MET A 1 82 ? 6.910 -9.235 -7.460 1.00 91.06 82 MET A CA 1
ATOM 632 C C . MET A 1 82 ? 5.727 -8.323 -7.794 1.00 91.06 82 MET A C 1
ATOM 634 O O . MET A 1 82 ? 4.953 -7.984 -6.900 1.00 91.06 82 MET A O 1
ATOM 638 N N . ILE A 1 83 ? 5.544 -7.977 -9.073 1.00 88.81 83 ILE A N 1
ATOM 639 C CA . ILE A 1 83 ? 4.392 -7.191 -9.538 1.00 88.81 83 ILE A CA 1
ATOM 640 C C . ILE A 1 83 ? 3.093 -7.959 -9.272 1.00 88.81 83 ILE A C 1
ATOM 642 O O . ILE A 1 83 ? 2.192 -7.446 -8.606 1.00 88.81 83 ILE A O 1
ATOM 646 N N . LEU A 1 84 ? 3.006 -9.209 -9.736 1.00 90.06 84 LEU A N 1
ATOM 647 C CA . LEU A 1 84 ? 1.827 -10.053 -9.538 1.00 90.06 84 LEU A CA 1
ATOM 648 C C . LEU A 1 84 ? 1.583 -10.348 -8.055 1.00 90.06 84 LEU A C 1
ATOM 650 O O . LEU A 1 84 ? 0.448 -10.247 -7.593 1.00 90.06 84 LEU A O 1
ATOM 654 N N . GLY A 1 85 ? 2.640 -10.643 -7.2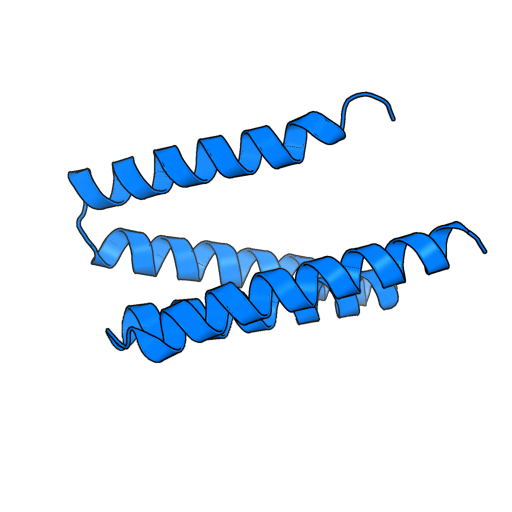95 1.00 91.19 85 GLY A N 1
ATOM 655 C CA . GLY A 1 85 ? 2.563 -10.838 -5.849 1.00 91.19 85 GLY A CA 1
ATOM 656 C C . GLY A 1 85 ? 2.008 -9.607 -5.130 1.00 91.19 85 GLY A C 1
ATOM 657 O O . GLY A 1 85 ? 1.096 -9.736 -4.316 1.00 91.19 85 GLY A O 1
ATOM 658 N N . GLY A 1 86 ? 2.484 -8.409 -5.482 1.00 91.38 86 GLY A N 1
ATOM 659 C CA . GLY A 1 86 ? 1.977 -7.143 -4.950 1.00 91.38 86 GLY A CA 1
ATOM 660 C C . GLY A 1 86 ? 0.497 -6.913 -5.270 1.00 91.38 86 GLY A C 1
ATOM 661 O O . GLY A 1 86 ? -0.270 -6.549 -4.381 1.00 91.38 86 GLY A O 1
ATOM 662 N N . ILE A 1 87 ? 0.063 -7.195 -6.503 1.00 89.00 87 ILE A N 1
ATOM 663 C CA . ILE A 1 87 ? -1.346 -7.063 -6.915 1.00 89.00 87 ILE A CA 1
ATOM 664 C C . ILE A 1 87 ? -2.241 -8.040 -6.143 1.00 89.00 87 ILE A C 1
ATOM 666 O O . ILE A 1 87 ? -3.275 -7.640 -5.606 1.00 89.00 87 ILE A O 1
ATOM 670 N N . VAL A 1 88 ? -1.855 -9.314 -6.047 1.00 92.88 88 VAL A N 1
ATOM 671 C CA . VAL A 1 88 ? -2.640 -10.327 -5.324 1.00 92.88 88 VAL A CA 1
ATOM 672 C C . VAL A 1 88 ? -2.742 -9.969 -3.841 1.00 92.88 88 VAL A C 1
ATOM 674 O O . VAL A 1 88 ? -3.840 -9.955 -3.283 1.00 92.88 88 VAL A O 1
ATOM 677 N N . LEU A 1 89 ? -1.621 -9.604 -3.211 1.00 91.75 89 LEU A N 1
ATOM 678 C CA . LEU A 1 89 ? -1.598 -9.167 -1.816 1.00 91.75 89 LEU A CA 1
ATOM 679 C C . LEU A 1 89 ? -2.446 -7.910 -1.598 1.00 91.75 89 LEU A C 1
ATOM 681 O O . LEU A 1 89 ? -3.140 -7.813 -0.587 1.00 91.75 89 LEU A O 1
ATOM 685 N N . PHE A 1 90 ? -2.457 -6.972 -2.547 1.00 90.81 90 PHE A N 1
ATOM 686 C CA . PHE A 1 90 ? -3.299 -5.781 -2.470 1.00 90.81 90 PHE A CA 1
ATOM 687 C C . PHE A 1 90 ? -4.781 -6.152 -2.359 1.00 90.81 90 PHE A C 1
ATOM 689 O O . PHE A 1 90 ? -5.455 -5.700 -1.435 1.00 90.81 90 PHE A O 1
ATOM 696 N N . PHE A 1 91 ? -5.289 -7.041 -3.215 1.00 90.75 91 PHE A N 1
ATOM 697 C CA . PHE A 1 91 ? -6.687 -7.478 -3.127 1.00 90.75 91 PHE A CA 1
ATOM 698 C C . PHE A 1 91 ? -6.999 -8.212 -1.819 1.00 90.75 91 PHE A C 1
ATOM 700 O O . PHE A 1 91 ? -8.037 -7.953 -1.207 1.00 90.75 91 PHE A O 1
ATOM 707 N N . VAL A 1 92 ? -6.094 -9.075 -1.347 1.00 92.25 92 VAL A N 1
ATOM 708 C CA . VAL A 1 92 ? -6.263 -9.783 -0.067 1.00 92.25 92 VAL A CA 1
ATOM 709 C C . VAL A 1 92 ? -6.333 -8.793 1.099 1.00 92.25 92 VAL A C 1
ATOM 711 O O . VAL A 1 92 ? -7.269 -8.843 1.899 1.00 92.25 92 VAL A O 1
ATOM 714 N N . THR A 1 93 ? -5.389 -7.852 1.179 1.00 91.75 93 THR A N 1
ATOM 715 C CA . THR A 1 93 ? -5.377 -6.823 2.233 1.00 91.75 93 THR A CA 1
ATOM 716 C C . THR A 1 93 ? -6.597 -5.909 2.165 1.00 91.75 93 THR A C 1
ATOM 718 O O . THR A 1 93 ? -7.135 -5.548 3.210 1.00 91.75 93 THR A O 1
ATOM 721 N N . LEU A 1 94 ? -7.098 -5.599 0.967 1.00 89.06 94 LEU A N 1
ATOM 722 C CA . LEU A 1 94 ? -8.291 -4.779 0.777 1.00 89.06 94 LEU A CA 1
ATOM 723 C C . LEU A 1 94 ? -9.560 -5.481 1.286 1.00 89.06 94 LEU A C 1
ATOM 725 O O . LEU A 1 94 ? -10.370 -4.854 1.968 1.00 89.06 94 LEU A O 1
ATOM 729 N N . ILE A 1 95 ? -9.715 -6.786 1.040 1.00 90.19 95 ILE A N 1
ATOM 730 C CA . ILE A 1 95 ? -10.825 -7.577 1.599 1.00 90.19 95 ILE A CA 1
ATOM 731 C C . ILE A 1 95 ? -10.760 -7.572 3.131 1.00 90.19 95 ILE A C 1
ATOM 733 O O . ILE A 1 95 ? -11.760 -7.292 3.794 1.00 90.19 95 ILE A O 1
ATOM 737 N N . ILE A 1 96 ? -9.578 -7.829 3.699 1.00 89.81 96 ILE A N 1
ATOM 738 C CA . ILE A 1 96 ? -9.371 -7.832 5.153 1.00 89.81 96 ILE A CA 1
ATOM 739 C C . ILE A 1 96 ? -9.696 -6.454 5.747 1.00 89.81 96 ILE A C 1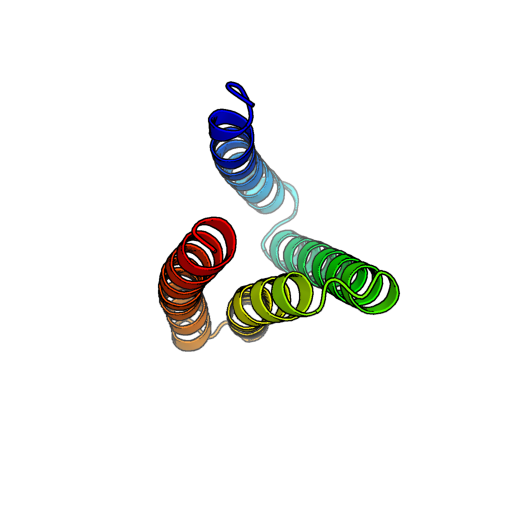
ATOM 741 O O . ILE A 1 96 ? -10.412 -6.365 6.745 1.00 89.81 96 ILE A O 1
ATOM 745 N N . ALA A 1 97 ? -9.237 -5.375 5.110 1.00 88.44 97 ALA A N 1
ATOM 746 C CA . ALA A 1 97 ? -9.504 -4.003 5.524 1.00 88.44 97 ALA A CA 1
ATOM 747 C C . ALA A 1 97 ? -11.004 -3.687 5.575 1.00 88.44 97 ALA A C 1
ATOM 749 O O . ALA A 1 97 ? -11.476 -3.122 6.562 1.00 88.44 97 ALA A O 1
ATOM 750 N N . VAL A 1 98 ? -11.770 -4.092 4.556 1.00 88.12 98 VAL A N 1
ATOM 751 C CA . VAL A 1 98 ? -13.230 -3.907 4.521 1.00 88.12 98 VAL A CA 1
ATOM 752 C C . VAL A 1 98 ? -13.911 -4.671 5.658 1.00 88.12 98 VAL A C 1
ATOM 754 O O . VAL A 1 98 ? -14.796 -4.124 6.318 1.00 88.12 98 VAL A O 1
ATOM 757 N N . VAL A 1 99 ? -13.487 -5.909 5.930 1.00 89.56 99 VAL A N 1
ATOM 758 C CA . VAL A 1 99 ? -14.037 -6.719 7.029 1.00 89.56 99 VAL A CA 1
AT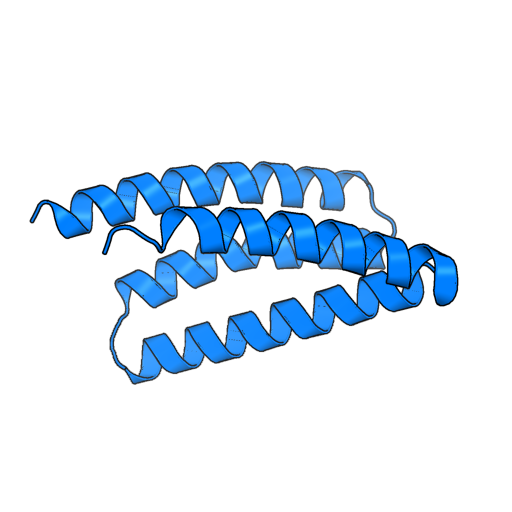OM 759 C C . VAL A 1 99 ? -13.767 -6.067 8.387 1.00 89.56 99 VAL A C 1
ATOM 761 O O . VAL A 1 99 ? -14.676 -5.981 9.214 1.00 89.56 99 VAL A O 1
ATOM 764 N N . ILE A 1 100 ? -12.545 -5.579 8.620 1.00 88.88 100 ILE A N 1
ATOM 765 C CA . ILE A 1 100 ? -12.177 -4.896 9.869 1.00 88.88 100 ILE A CA 1
ATOM 766 C C . ILE A 1 100 ? -12.963 -3.591 10.019 1.00 88.88 100 ILE A C 1
ATOM 768 O O . ILE A 1 100 ? -13.532 -3.345 11.081 1.00 88.88 100 ILE A O 1
ATOM 772 N N . ALA A 1 101 ? -13.040 -2.780 8.960 1.00 85.25 101 ALA A N 1
ATOM 773 C CA . ALA A 1 101 ? -13.762 -1.513 8.979 1.00 85.25 101 ALA A CA 1
ATOM 774 C C . ALA A 1 101 ? -15.249 -1.714 9.295 1.00 85.25 101 ALA A C 1
ATOM 776 O O . ALA A 1 101 ? -15.787 -1.016 10.151 1.00 85.25 101 ALA A O 1
ATOM 777 N N . LYS A 1 102 ? -15.890 -2.719 8.681 1.00 85.50 102 LYS A N 1
ATOM 778 C CA . LYS A 1 102 ? -17.292 -3.059 8.952 1.00 85.50 102 LYS A CA 1
ATOM 779 C C . LYS A 1 102 ? -17.516 -3.426 10.423 1.00 85.50 102 LYS A C 1
ATOM 781 O O . LYS A 1 102 ? -18.413 -2.880 11.058 1.00 85.50 102 LYS A O 1
ATOM 786 N N . ARG A 1 103 ? -16.662 -4.286 10.990 1.00 84.31 103 ARG A N 1
ATOM 787 C CA . ARG A 1 103 ? -16.740 -4.674 12.411 1.00 84.31 103 ARG A CA 1
ATOM 788 C C . ARG A 1 103 ? -16.513 -3.500 13.364 1.00 84.31 103 ARG A C 1
ATOM 790 O O . ARG A 1 103 ? -17.070 -3.492 14.453 1.00 84.31 103 ARG A O 1
ATOM 797 N N . ALA A 1 104 ? -15.683 -2.535 12.974 1.00 79.94 104 ALA A N 1
ATOM 798 C CA . ALA A 1 104 ? -15.422 -1.342 13.773 1.00 79.94 104 ALA A CA 1
ATOM 799 C C . ALA A 1 104 ? -16.597 -0.349 13.762 1.00 79.94 104 ALA A C 1
ATOM 801 O O . ALA A 1 104 ? -16.755 0.380 14.731 1.00 79.94 104 ALA A O 1
ATOM 802 N N . THR A 1 105 ? -17.412 -0.322 12.700 1.00 75.44 105 THR A N 1
ATOM 803 C CA . THR A 1 105 ? -18.601 0.547 12.592 1.00 75.44 105 THR A CA 1
ATOM 804 C C . THR A 1 105 ? -19.882 -0.048 13.180 1.00 75.44 105 THR A C 1
ATOM 806 O O . THR A 1 105 ? -20.850 0.679 13.362 1.00 75.44 105 THR A O 1
ATOM 809 N N . GLU A 1 106 ? -19.916 -1.361 13.419 1.00 69.44 106 GLU A N 1
ATOM 810 C CA . GLU A 1 106 ? -21.057 -2.065 14.033 1.00 69.44 106 GLU A CA 1
ATOM 811 C C . GLU A 1 106 ? -20.992 -2.093 15.576 1.00 69.44 106 GLU A C 1
ATOM 813 O O . GLU A 1 106 ? -21.924 -2.582 16.212 1.00 69.44 106 GLU A O 1
ATOM 818 N N . LYS A 1 107 ? -19.907 -1.579 16.171 1.00 51.38 107 LYS A N 1
ATOM 819 C CA . LYS A 1 107 ? -19.775 -1.319 17.613 1.00 51.38 107 LYS A CA 1
ATOM 820 C C . LYS A 1 107 ? -20.134 0.125 17.933 1.00 51.38 107 LYS A C 1
ATOM 822 O O . LYS A 1 107 ? -20.696 0.329 19.028 1.00 51.38 107 LYS A O 1
#

Sequence (107 aa):
MKNMKYVGLLGVIFGVLLSRFLGNYFGNSSQVMAMFVVVTCALFIIIALFVKKFYLGAIIMLSITLPLIIGAIGMYLDNLYMILGGIVLFFVTLIIAVVIAKRATEK

pLDDT: mean 82.91, std 10.96, range [45.78, 94.62]

Organism: NCBI:txid2803863

Secondary structure (DSSP, 8-state):
--STHHHHHHHHHHHHHHHHHHHHHH-HHHHHHHHHHHHHHHHHHHHHHHHTT-HHHHHHHHHHHHHHHHHHHHHHTT-HHHHHHHHHHHHHHHHHHHHHHHHHH--